Protein AF-A0A6A2WVI3-F1 (afdb_monomer)

Structure (mmCIF, N/CA/C/O backbone):
data_AF-A0A6A2WVI3-F1
#
_entry.id   AF-A0A6A2WVI3-F1
#
loop_
_atom_site.group_PDB
_atom_site.id
_atom_site.type_symbol
_atom_site.label_atom_id
_atom_site.label_alt_id
_atom_site.label_comp_id
_atom_site.label_asym_id
_atom_site.label_entity_id
_atom_site.label_seq_id
_atom_site.pdbx_PDB_ins_code
_atom_site.Cartn_x
_atom_site.Cartn_y
_atom_site.Cartn_z
_atom_site.occupancy
_atom_site.B_iso_or_equiv
_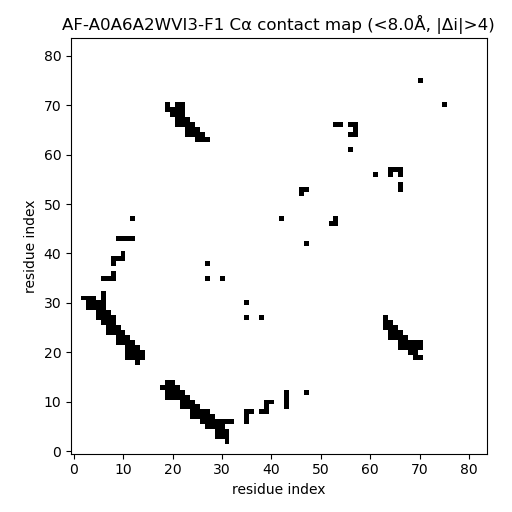atom_site.auth_seq_id
_atom_site.auth_comp_id
_atom_site.auth_asym_id
_atom_site.auth_atom_id
_atom_site.pdbx_PDB_model_num
ATOM 1 N N . MET A 1 1 ? 3.026 -4.510 -31.589 1.00 42.25 1 MET A N 1
ATOM 2 C CA . MET A 1 1 ? 3.515 -3.395 -30.751 1.00 42.25 1 MET A CA 1
ATOM 3 C C . MET A 1 1 ? 2.974 -3.608 -29.339 1.00 42.25 1 MET A C 1
ATOM 5 O O . MET A 1 1 ? 1.765 -3.562 -29.166 1.00 42.25 1 MET A O 1
ATOM 9 N N . LYS A 1 2 ? 3.811 -3.988 -28.361 1.00 54.47 2 LYS A N 1
ATOM 10 C CA . LYS A 1 2 ? 3.378 -4.099 -26.955 1.00 54.47 2 LYS A CA 1
ATOM 11 C C . LYS A 1 2 ? 3.417 -2.690 -26.364 1.00 54.47 2 LYS A C 1
ATOM 13 O O . LYS A 1 2 ? 4.501 -2.134 -26.242 1.00 54.47 2 LYS A O 1
ATOM 18 N N . ILE A 1 3 ? 2.263 -2.112 -26.046 1.00 62.38 3 ILE A N 1
ATOM 19 C CA . ILE A 1 3 ? 2.210 -0.885 -25.245 1.00 62.38 3 ILE A CA 1
ATOM 20 C C . ILE A 1 3 ? 2.502 -1.318 -23.807 1.00 62.38 3 ILE A C 1
ATOM 22 O O . ILE A 1 3 ? 1.679 -1.981 -23.180 1.00 62.38 3 ILE A O 1
ATOM 26 N N . LEU A 1 4 ? 3.711 -1.033 -23.330 1.00 67.50 4 LEU A N 1
ATOM 27 C CA . LEU A 1 4 ? 4.070 -1.121 -21.918 1.00 67.50 4 LEU A CA 1
ATOM 28 C C . LEU A 1 4 ? 4.187 0.320 -21.422 1.00 67.50 4 LEU A C 1
ATOM 30 O O . LEU A 1 4 ? 4.966 1.094 -21.974 1.00 67.50 4 LEU A O 1
ATOM 34 N N . ALA A 1 5 ? 3.370 0.685 -20.438 1.00 82.31 5 ALA A N 1
ATOM 35 C CA . ALA A 1 5 ? 3.409 1.992 -19.792 1.00 82.31 5 ALA A CA 1
ATOM 36 C C . ALA A 1 5 ? 4.115 1.869 -18.440 1.00 82.31 5 ALA A C 1
ATOM 38 O O . ALA A 1 5 ? 4.202 0.772 -17.884 1.00 82.31 5 ALA A O 1
ATOM 39 N N . TYR A 1 6 ? 4.607 2.991 -17.911 1.00 89.12 6 TYR A N 1
ATOM 40 C CA . TYR A 1 6 ? 5.012 3.041 -16.511 1.00 89.12 6 TYR A CA 1
ATOM 41 C C . TYR A 1 6 ? 3.826 2.681 -15.624 1.00 89.12 6 TYR A C 1
ATOM 43 O O . TYR A 1 6 ? 2.719 3.182 -15.818 1.00 89.12 6 TYR A O 1
ATOM 51 N N . ALA A 1 7 ? 4.081 1.796 -14.673 1.00 88.69 7 ALA A N 1
ATOM 52 C CA . ALA A 1 7 ? 3.081 1.215 -13.813 1.00 88.69 7 ALA A CA 1
ATOM 53 C C . ALA A 1 7 ? 3.439 1.453 -12.353 1.00 88.69 7 ALA A C 1
ATOM 55 O O . ALA A 1 7 ? 4.593 1.351 -11.917 1.00 88.69 7 ALA A O 1
ATOM 56 N N . THR A 1 8 ? 2.402 1.754 -11.598 1.00 87.50 8 THR A N 1
ATOM 57 C CA . THR A 1 8 ? 2.429 1.888 -10.154 1.00 87.50 8 THR A CA 1
ATOM 58 C C . THR A 1 8 ? 1.336 0.993 -9.595 1.00 87.50 8 THR A C 1
ATOM 60 O O . THR A 1 8 ? 0.371 0.665 -10.285 1.00 87.50 8 THR A O 1
ATOM 63 N N . CYS A 1 9 ? 1.498 0.572 -8.352 1.00 87.44 9 CYS A N 1
ATOM 64 C CA . CYS A 1 9 ? 0.427 -0.048 -7.593 1.00 87.44 9 CYS A CA 1
ATOM 65 C C . CYS A 1 9 ? 0.292 0.652 -6.247 1.00 87.44 9 CYS A C 1
ATOM 67 O O . CYS A 1 9 ? 1.214 1.316 -5.770 1.00 87.44 9 CYS A O 1
ATOM 69 N N . GLY A 1 10 ? -0.872 0.518 -5.635 1.00 85.38 10 GLY A N 1
ATOM 70 C CA . GLY A 1 10 ? -1.127 1.066 -4.320 1.00 85.38 10 GLY A CA 1
ATOM 71 C C . GLY A 1 10 ? -2.314 0.382 -3.681 1.00 85.38 10 GLY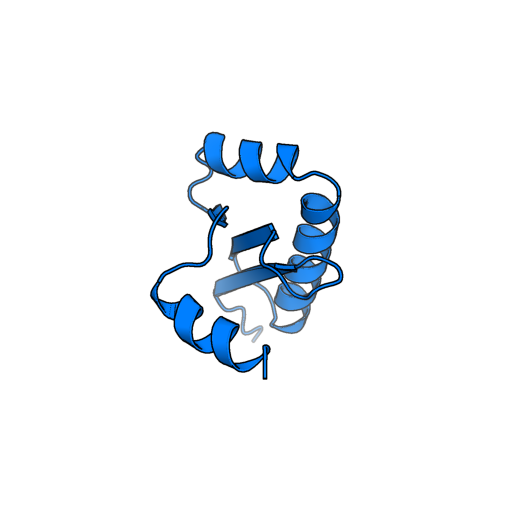 A C 1
ATOM 72 O O . GLY A 1 10 ? -3.047 -0.364 -4.329 1.00 85.38 10 GLY A O 1
ATOM 73 N N . GLY A 1 11 ? -2.482 0.626 -2.395 1.00 85.31 11 GLY A N 1
ATOM 74 C CA . GLY A 1 11 ? -3.567 0.033 -1.643 1.00 85.31 11 GLY A CA 1
ATOM 75 C C . GLY A 1 11 ? -3.685 0.634 -0.260 1.00 85.31 11 GLY A C 1
ATOM 76 O O . GLY A 1 11 ? -2.755 1.257 0.259 1.00 85.31 11 GLY A O 1
ATOM 77 N N . VAL A 1 12 ? -4.855 0.425 0.331 1.00 85.81 12 VAL A N 1
ATOM 78 C CA . VAL A 1 12 ? -5.174 0.851 1.688 1.00 85.81 12 VAL A CA 1
ATOM 79 C C . VAL A 1 12 ? -5.571 -0.378 2.484 1.00 85.81 12 VAL A C 1
ATOM 81 O O . VAL A 1 12 ? -6.413 -1.163 2.053 1.00 85.81 12 VAL A O 1
ATOM 84 N N . LEU A 1 13 ? -4.970 -0.531 3.658 1.00 83.94 13 LEU A N 1
ATOM 85 C CA . LEU A 1 13 ? -5.413 -1.479 4.660 1.00 83.94 13 LEU A CA 1
ATOM 86 C C . LEU A 1 13 ? -6.292 -0.741 5.665 1.00 83.94 13 LEU A C 1
ATOM 88 O O . LEU A 1 13 ? -5.873 0.250 6.275 1.00 83.94 13 LEU A O 1
ATOM 92 N N . ARG A 1 14 ? -7.503 -1.255 5.846 1.00 86.25 14 ARG A N 1
ATOM 93 C CA . ARG A 1 14 ? -8.461 -0.788 6.843 1.00 86.25 14 ARG A CA 1
ATOM 94 C C . ARG A 1 14 ? -8.790 -1.926 7.804 1.00 86.25 14 ARG A C 1
ATOM 96 O O . ARG A 1 14 ? -8.589 -3.092 7.467 1.00 86.25 14 ARG A O 1
ATOM 103 N N . ASP A 1 15 ? -9.230 -1.584 9.007 1.00 85.50 15 ASP A N 1
ATOM 104 C CA . ASP A 1 15 ? -9.726 -2.576 9.961 1.00 85.50 15 ASP A CA 1
ATOM 105 C C . ASP A 1 15 ? -11.188 -2.957 9.695 1.00 85.50 15 ASP A C 1
ATOM 107 O O . ASP A 1 15 ? -11.817 -2.474 8.752 1.00 85.50 15 ASP A O 1
ATOM 111 N N . GLU A 1 16 ? -11.738 -3.831 10.534 1.00 87.12 16 GLU A N 1
ATOM 112 C CA . GLU A 1 16 ? -13.119 -4.306 10.433 1.00 87.12 16 GLU A CA 1
ATOM 113 C C . GLU A 1 16 ? -14.171 -3.197 10.580 1.00 87.12 16 GLU A C 1
ATOM 115 O O . GLU A 1 16 ? -15.326 -3.396 10.214 1.00 87.12 16 GLU A O 1
ATOM 120 N N . LYS A 1 17 ? -13.778 -2.033 11.106 1.00 88.62 17 LYS A N 1
ATOM 121 C CA . LYS A 1 17 ? -14.623 -0.844 11.257 1.00 88.62 17 LYS A CA 1
ATOM 122 C C . LYS A 1 17 ? -14.385 0.176 10.144 1.00 88.62 17 LYS A C 1
ATOM 124 O 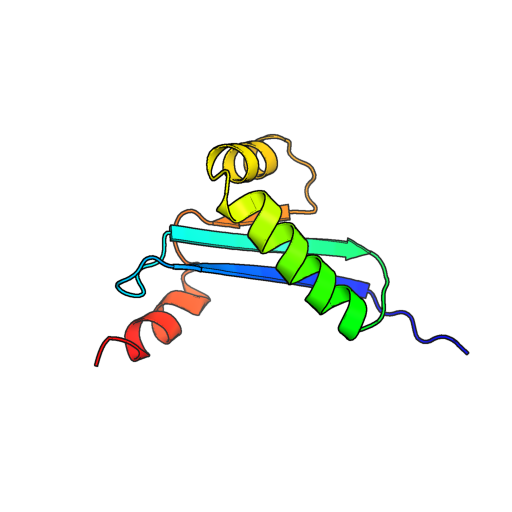O . LYS A 1 17 ? -14.851 1.302 10.254 1.00 88.62 17 LYS A O 1
ATOM 129 N N . GLY A 1 18 ? -13.617 -0.181 9.113 1.00 85.19 18 GLY A N 1
ATOM 130 C CA . GLY A 1 18 ? -13.270 0.717 8.014 1.00 85.19 18 GLY A CA 1
ATOM 131 C C . GLY A 1 18 ? -12.209 1.764 8.367 1.00 85.19 18 GLY A C 1
ATOM 132 O O . GLY A 1 18 ? -11.892 2.614 7.537 1.00 85.19 18 GLY A O 1
ATOM 133 N N . ARG A 1 19 ? -11.595 1.712 9.557 1.00 86.25 19 ARG A N 1
ATOM 134 C CA . ARG A 1 19 ? -10.610 2.722 9.971 1.00 86.25 19 ARG A CA 1
ATOM 135 C C . ARG A 1 19 ? -9.269 2.471 9.302 1.00 86.25 19 ARG A C 1
ATOM 137 O O . ARG A 1 19 ? -8.827 1.329 9.174 1.00 86.25 19 ARG A O 1
ATOM 144 N N . TRP A 1 20 ? -8.583 3.549 8.931 1.00 86.88 20 TRP A N 1
ATOM 145 C CA . TRP A 1 20 ? -7.251 3.480 8.332 1.00 86.88 20 TRP A CA 1
ATOM 146 C C . TRP A 1 20 ? -6.252 2.757 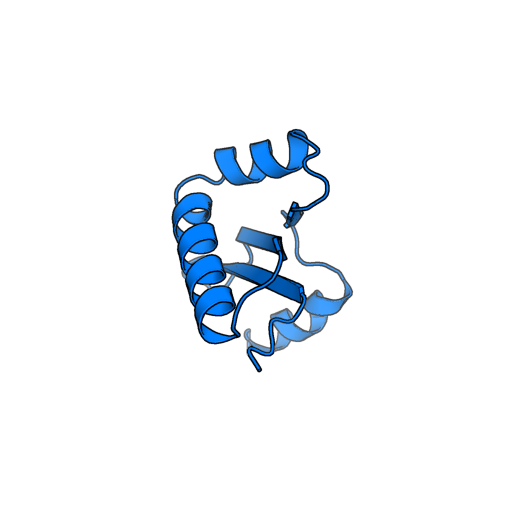9.241 1.00 86.88 20 TRP A C 1
ATOM 148 O O . TRP A 1 20 ? -6.082 3.112 10.410 1.00 86.88 20 TRP A O 1
ATOM 158 N N . LYS A 1 21 ? -5.540 1.777 8.682 1.00 85.25 21 LYS A N 1
ATOM 159 C CA . LYS A 1 21 ? -4.417 1.104 9.346 1.00 85.25 21 LYS A CA 1
ATOM 160 C C . LYS A 1 21 ? -3.092 1.456 8.694 1.00 85.25 21 LYS A C 1
ATOM 162 O O . LYS A 1 21 ? -2.138 1.764 9.400 1.00 85.25 21 LYS A O 1
ATOM 167 N N . THR A 1 22 ? -3.031 1.400 7.368 1.00 84.44 22 THR A N 1
ATOM 168 C CA . THR A 1 22 ? -1.863 1.814 6.585 1.00 84.44 22 THR A CA 1
ATOM 169 C C . THR A 1 22 ? -2.258 1.999 5.122 1.00 84.44 22 THR A C 1
ATOM 171 O O . THR A 1 22 ? -3.252 1.432 4.670 1.00 84.44 22 THR A O 1
ATOM 174 N N . GLY A 1 23 ? -1.471 2.756 4.371 1.00 85.38 23 GLY A N 1
ATOM 175 C CA . GLY A 1 23 ? -1.581 2.850 2.919 1.00 85.38 23 GLY A CA 1
ATOM 176 C C . GLY A 1 23 ? -0.210 2.777 2.276 1.00 85.38 23 GLY A C 1
ATOM 177 O O . GLY A 1 23 ? 0.794 3.115 2.905 1.00 85.38 23 GLY A O 1
ATOM 178 N N . PHE A 1 24 ? -0.157 2.333 1.025 1.00 83.75 24 PHE A N 1
ATOM 179 C CA . PHE A 1 24 ? 1.088 2.273 0.275 1.00 83.75 24 PHE A CA 1
ATOM 180 C C . PHE A 1 24 ? 0.905 2.638 -1.188 1.00 83.75 24 PHE A C 1
ATOM 182 O O . PHE A 1 24 ? -0.172 2.490 -1.766 1.00 83.75 24 PHE A O 1
ATOM 189 N N . PHE A 1 25 ? 2.005 3.077 -1.782 1.00 84.06 25 PHE A N 1
ATOM 190 C CA . PHE A 1 25 ? 2.141 3.330 -3.203 1.00 84.06 25 PHE A CA 1
ATOM 191 C C . PHE A 1 25 ? 3.540 2.915 -3.638 1.00 84.06 25 PHE A C 1
ATOM 193 O O . PHE A 1 25 ? 4.522 3.295 -3.000 1.00 84.06 25 PHE A O 1
ATOM 200 N N . LYS A 1 26 ? 3.645 2.163 -4.731 1.00 83.69 26 LYS A N 1
ATOM 201 C CA . LYS A 1 26 ? 4.907 1.623 -5.223 1.00 83.69 26 LYS A CA 1
ATOM 202 C C . LYS A 1 26 ? 5.020 1.758 -6.733 1.00 83.69 26 LYS A C 1
ATOM 204 O O . LYS A 1 26 ? 4.119 1.375 -7.474 1.00 83.69 26 LYS A O 1
ATOM 209 N N . PHE A 1 27 ? 6.163 2.247 -7.198 1.00 85.06 27 PHE A N 1
ATOM 210 C CA . PHE A 1 27 ? 6.542 2.143 -8.601 1.00 85.06 27 PHE A CA 1
ATOM 211 C C . PHE A 1 27 ? 7.022 0.720 -8.910 1.00 85.06 27 PHE A C 1
ATOM 213 O O . PHE A 1 27 ? 7.968 0.231 -8.291 1.00 85.06 27 PHE A O 1
ATOM 220 N N . ILE A 1 28 ? 6.380 0.063 -9.879 1.00 83.88 28 ILE A N 1
ATOM 221 C CA . ILE A 1 28 ? 6.612 -1.355 -10.211 1.00 83.88 28 ILE A CA 1
ATOM 222 C C . ILE A 1 28 ? 7.210 -1.555 -11.614 1.00 83.88 28 ILE A C 1
ATOM 224 O O . ILE A 1 28 ? 7.310 -2.681 -12.097 1.00 83.88 28 ILE A O 1
ATOM 228 N N . GLY A 1 29 ? 7.663 -0.477 -12.262 1.00 85.88 29 GLY A N 1
ATOM 229 C CA . GLY A 1 29 ? 8.333 -0.536 -13.562 1.00 85.88 29 GLY A CA 1
ATOM 230 C C . GLY A 1 29 ? 7.359 -0.379 -14.725 1.00 85.88 29 GLY A C 1
ATOM 231 O O . GLY A 1 29 ? 6.588 0.574 -14.747 1.00 85.88 29 GLY A O 1
ATOM 232 N N . THR A 1 30 ? 7.420 -1.267 -15.720 1.00 89.94 30 THR A N 1
ATOM 233 C CA . THR A 1 30 ? 6.542 -1.220 -16.899 1.00 89.94 30 THR A CA 1
ATOM 234 C C . THR A 1 30 ? 5.798 -2.534 -17.070 1.00 89.94 30 THR A C 1
ATOM 236 O O . THR A 1 30 ? 6.428 -3.574 -17.272 1.00 89.94 30 THR A O 1
ATOM 239 N N . CYS A 1 31 ? 4.471 -2.498 -17.030 1.00 87.69 31 CYS A N 1
ATOM 240 C CA . CYS A 1 31 ? 3.632 -3.678 -17.212 1.00 87.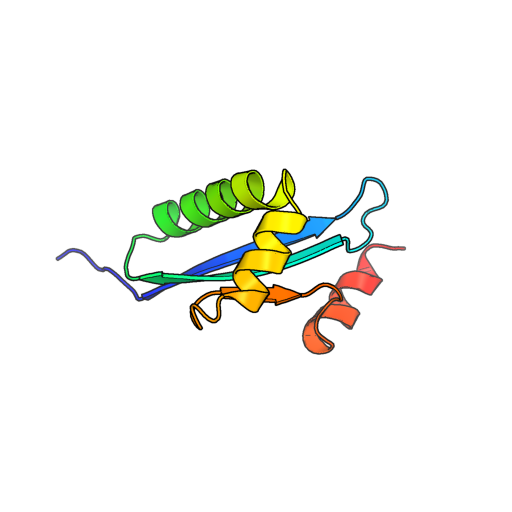69 31 CYS A CA 1
ATOM 241 C C . CYS A 1 31 ? 2.264 -3.298 -17.799 1.00 87.69 31 CYS A C 1
ATOM 243 O O . CYS A 1 31 ? 1.974 -2.125 -18.053 1.00 87.69 31 CYS A O 1
ATOM 245 N N . LYS A 1 32 ? 1.434 -4.300 -18.081 1.00 87.94 32 LYS A N 1
ATOM 246 C CA . LYS A 1 32 ? 0.032 -4.101 -18.463 1.00 87.94 32 LYS A CA 1
ATOM 247 C C . LYS A 1 32 ? -0.799 -3.746 -17.233 1.00 87.94 32 LYS A C 1
ATOM 249 O O . LYS A 1 32 ? -0.483 -4.171 -16.128 1.00 87.94 32 LYS A O 1
ATOM 254 N N . THR A 1 33 ? -1.939 -3.093 -17.443 1.00 87.06 33 THR A N 1
ATOM 255 C CA . THR A 1 33 ? -2.880 -2.738 -16.366 1.00 87.06 33 THR A CA 1
ATOM 256 C C . THR A 1 33 ? -3.240 -3.928 -15.472 1.00 87.06 33 THR A C 1
ATOM 258 O O . THR A 1 33 ? -3.141 -3.826 -14.260 1.00 87.06 33 THR A O 1
ATOM 261 N N . VAL A 1 34 ? -3.557 -5.092 -16.052 1.00 89.06 34 VAL A N 1
ATOM 262 C CA . VAL A 1 34 ? -3.894 -6.301 -15.270 1.00 89.06 34 VAL A CA 1
ATOM 263 C C . VAL A 1 34 ? -2.720 -6.779 -14.410 1.00 89.06 34 VAL A C 1
ATOM 265 O O . VAL A 1 34 ? -2.913 -7.239 -13.290 1.00 89.06 34 VAL A O 1
ATOM 268 N N . GLU A 1 35 ? -1.492 -6.664 -14.918 1.00 87.75 35 GLU A N 1
ATOM 269 C CA . GLU A 1 35 ? -0.295 -7.018 -14.155 1.00 87.75 35 GLU A CA 1
ATOM 270 C C . GLU A 1 35 ? -0.085 -6.026 -13.004 1.00 87.75 35 GLU A C 1
ATOM 272 O O . GLU A 1 35 ? 0.262 -6.450 -11.907 1.00 87.75 35 GLU A O 1
ATOM 277 N N . ALA A 1 36 ? -0.342 -4.730 -13.219 1.00 86.69 36 ALA A N 1
ATOM 278 C CA . ALA A 1 36 ? -0.247 -3.711 -12.174 1.00 86.69 36 ALA A CA 1
ATOM 279 C C . ALA A 1 36 ? -1.226 -3.963 -11.014 1.00 86.69 36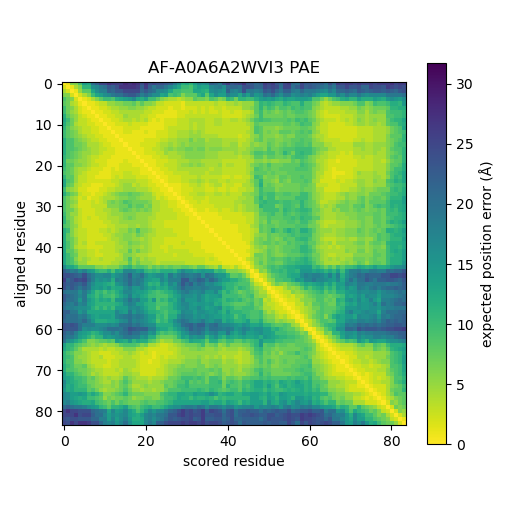 ALA A C 1
ATOM 281 O O . ALA A 1 36 ? -0.822 -3.897 -9.853 1.00 86.69 36 ALA A O 1
ATOM 282 N N . GLU A 1 37 ? -2.470 -4.335 -11.326 1.00 86.62 37 GLU A N 1
ATOM 283 C CA . GLU A 1 37 ? -3.479 -4.709 -10.326 1.00 86.62 37 GLU A CA 1
ATOM 284 C C . GLU A 1 37 ? -3.060 -5.959 -9.534 1.00 86.62 37 GLU A C 1
ATOM 286 O O . GLU A 1 37 ? -3.109 -5.975 -8.303 1.00 86.62 37 GLU A O 1
ATOM 291 N N . LEU A 1 38 ? -2.562 -6.998 -10.219 1.00 89.19 38 LEU A N 1
ATOM 292 C CA . LEU A 1 38 ? -2.069 -8.220 -9.568 1.00 89.19 38 LEU A CA 1
ATOM 293 C C . LEU A 1 38 ? -0.878 -7.943 -8.642 1.00 89.19 38 LEU A C 1
ATOM 295 O O . LEU A 1 38 ? -0.817 -8.491 -7.541 1.00 89.19 38 LEU A O 1
ATOM 299 N N . TRP A 1 39 ? 0.046 -7.070 -9.055 1.00 85.31 39 TRP A N 1
ATOM 300 C CA . TRP A 1 39 ? 1.138 -6.611 -8.196 1.00 85.31 39 TRP A CA 1
ATOM 301 C C . TRP A 1 39 ? 0.619 -5.843 -6.981 1.00 85.31 39 TRP A C 1
ATOM 303 O O . TRP A 1 39 ? 1.126 -6.056 -5.883 1.00 85.31 39 TRP A O 1
ATOM 313 N N . GLY A 1 40 ? -0.404 -5.000 -7.140 1.00 83.44 40 GLY A N 1
ATOM 314 C CA . GLY A 1 40 ? -1.057 -4.309 -6.027 1.00 83.44 40 GLY A CA 1
ATOM 315 C C . GLY A 1 40 ? -1.631 -5.271 -4.990 1.00 83.44 40 GLY A C 1
ATOM 316 O O . GLY A 1 40 ? -1.360 -5.117 -3.801 1.00 83.44 40 GLY A O 1
ATOM 317 N N . VAL A 1 41 ? -2.342 -6.313 -5.431 1.00 86.38 41 VAL A N 1
ATOM 318 C CA . VAL A 1 41 ? -2.883 -7.352 -4.537 1.00 86.38 41 VAL A CA 1
ATOM 319 C C . VAL A 1 41 ? -1.765 -8.143 -3.861 1.00 86.38 41 VAL A C 1
ATOM 321 O O . VAL A 1 41 ? -1.821 -8.367 -2.654 1.00 86.38 41 VAL A O 1
ATOM 324 N N . LEU A 1 42 ? -0.732 -8.549 -4.605 1.00 85.06 42 LEU A N 1
ATOM 325 C CA . LEU A 1 42 ? 0.390 -9.308 -4.051 1.00 85.06 42 LEU A CA 1
ATOM 326 C C . LEU A 1 42 ? 1.159 -8.502 -2.998 1.00 85.06 42 LEU A C 1
ATOM 328 O O . LEU A 1 42 ? 1.457 -9.034 -1.930 1.00 85.06 42 LEU A O 1
ATOM 332 N N . GLU A 1 43 ? 1.478 -7.239 -3.283 1.00 80.19 43 GLU A N 1
ATOM 333 C CA . GLU A 1 43 ? 2.146 -6.332 -2.340 1.00 80.19 43 GLU A CA 1
ATOM 334 C C . GLU A 1 43 ? 1.242 -6.031 -1.143 1.00 80.19 43 GLU A C 1
ATOM 336 O O . GLU A 1 43 ? 1.699 -6.062 -0.002 1.00 80.19 43 GLU A O 1
ATOM 341 N N . GLY A 1 44 ? -0.056 -5.836 -1.393 1.00 78.75 44 GLY A N 1
ATOM 342 C CA . GLY A 1 44 ? -1.077 -5.676 -0.369 1.00 78.75 44 GLY A CA 1
ATOM 343 C C . GLY A 1 44 ? -1.128 -6.873 0.572 1.00 78.75 44 GLY A C 1
ATOM 344 O O . GLY A 1 44 ? -1.049 -6.679 1.771 1.00 78.75 44 GLY A O 1
ATOM 345 N N . LEU A 1 45 ? -1.164 -8.108 0.074 1.00 78.12 45 LEU A N 1
ATOM 346 C CA . LEU A 1 45 ? -1.189 -9.318 0.908 1.00 78.12 45 LEU A CA 1
ATOM 347 C C . LEU A 1 45 ? 0.162 -9.596 1.587 1.00 78.12 45 LEU A C 1
ATOM 349 O O . LEU A 1 45 ? 0.209 -9.956 2.763 1.00 78.12 45 LEU A O 1
ATOM 353 N N . SER A 1 46 ? 1.269 -9.388 0.871 1.00 72.56 46 SER A N 1
ATOM 354 C CA . SER A 1 46 ? 2.627 -9.600 1.394 1.00 72.56 46 SER A CA 1
ATOM 355 C C . SER A 1 46 ? 3.015 -8.563 2.457 1.00 72.56 46 SER A C 1
ATOM 357 O O . SER A 1 46 ? 3.822 -8.862 3.339 1.00 72.56 46 SER A O 1
ATOM 359 N N . GLY A 1 47 ? 2.457 -7.350 2.373 1.00 63.91 47 GLY A N 1
ATOM 360 C CA . GLY A 1 47 ? 2.643 -6.246 3.316 1.00 63.91 47 GLY A CA 1
ATOM 361 C C . GLY A 1 47 ? 1.580 -6.181 4.419 1.00 63.91 47 GLY A C 1
ATOM 362 O O . GLY A 1 47 ? 1.926 -5.937 5.572 1.00 63.91 47 GLY A O 1
ATOM 363 N N . ALA A 1 48 ? 0.309 -6.464 4.121 1.00 51.59 48 ALA A N 1
ATOM 364 C CA . ALA A 1 48 ? -0.786 -6.423 5.099 1.00 51.59 48 ALA A CA 1
ATOM 365 C C . ALA A 1 48 ? -0.645 -7.491 6.187 1.00 51.59 48 ALA A C 1
ATOM 367 O O . ALA A 1 48 ? -1.045 -7.253 7.324 1.00 51.59 48 ALA A O 1
ATOM 368 N N . CYS A 1 49 ? -0.018 -8.632 5.886 1.00 42.94 49 CYS A N 1
ATOM 369 C CA . CYS A 1 49 ? 0.311 -9.628 6.905 1.00 42.94 49 CYS A CA 1
ATOM 370 C C . CYS A 1 49 ? 1.567 -9.281 7.726 1.00 42.94 49 CYS A C 1
ATOM 372 O O . CYS A 1 49 ? 1.926 -10.038 8.624 1.00 42.94 49 CYS A O 1
ATOM 374 N N . ASN A 1 50 ? 2.254 -8.167 7.446 1.00 53.72 50 ASN A N 1
ATOM 375 C CA . ASN A 1 50 ? 3.425 -7.750 8.211 1.00 53.72 50 ASN A CA 1
ATOM 376 C C . ASN A 1 50 ? 3.599 -6.222 8.162 1.00 53.72 50 ASN A C 1
ATOM 378 O O . ASN A 1 50 ? 4.409 -5.688 7.399 1.00 53.72 50 ASN A O 1
ATOM 382 N N . ILE A 1 51 ? 2.849 -5.513 9.016 1.00 57.28 51 ILE A N 1
ATOM 383 C CA . ILE A 1 51 ? 3.012 -4.067 9.271 1.00 57.28 51 ILE A CA 1
ATOM 384 C C . ILE A 1 51 ? 4.494 -3.709 9.471 1.00 57.28 51 ILE A C 1
ATOM 386 O O . ILE A 1 51 ? 4.965 -2.706 8.935 1.00 57.28 51 ILE A O 1
ATOM 390 N N . ASP A 1 52 ? 5.254 -4.579 10.140 1.00 59.25 52 ASP A N 1
ATOM 391 C CA . ASP A 1 52 ? 6.692 -4.419 10.367 1.00 59.25 52 ASP A CA 1
ATOM 392 C C . ASP A 1 52 ? 7.506 -4.419 9.069 1.00 59.25 52 ASP A C 1
ATOM 394 O O . ASP A 1 52 ? 8.493 -3.694 8.943 1.00 59.25 52 ASP A O 1
ATOM 398 N N . ARG A 1 53 ? 7.102 -5.195 8.059 1.00 62.44 53 ARG A N 1
ATOM 399 C CA . ARG A 1 53 ? 7.762 -5.205 6.747 1.00 62.44 53 ARG A CA 1
ATOM 400 C C . ARG A 1 53 ? 7.441 -3.941 5.958 1.00 62.44 53 ARG A C 1
ATOM 402 O O . ARG A 1 53 ? 8.342 -3.410 5.317 1.00 62.44 53 ARG A O 1
ATOM 409 N N . MET A 1 54 ? 6.215 -3.422 6.043 1.00 60.28 54 MET A N 1
ATOM 410 C CA . MET A 1 54 ? 5.866 -2.137 5.419 1.00 60.28 54 MET A CA 1
ATOM 411 C C . MET A 1 54 ? 6.598 -0.967 6.089 1.00 60.28 54 MET A C 1
ATOM 413 O O . MET A 1 54 ? 7.146 -0.108 5.400 1.00 60.28 54 MET A O 1
ATOM 417 N N . ALA A 1 55 ? 6.705 -0.978 7.421 1.00 60.16 55 ALA A N 1
ATOM 418 C CA . ALA A 1 55 ? 7.508 -0.016 8.172 1.00 60.16 55 ALA A CA 1
ATOM 419 C C . ALA A 1 55 ? 9.006 -0.120 7.827 1.00 60.16 55 ALA A C 1
ATOM 421 O O . ALA A 1 55 ? 9.692 0.894 7.700 1.00 60.16 55 ALA A O 1
ATOM 422 N N . ASN A 1 56 ? 9.524 -1.334 7.611 1.00 58.69 56 ASN A N 1
ATOM 423 C CA . ASN A 1 56 ? 10.900 -1.528 7.159 1.00 58.69 56 ASN A CA 1
ATOM 424 C C . ASN A 1 56 ? 11.117 -1.060 5.715 1.00 58.69 56 ASN A C 1
ATOM 426 O O . ASN A 1 56 ? 12.137 -0.426 5.465 1.00 58.69 56 ASN A O 1
ATOM 430 N N . LEU A 1 57 ? 10.166 -1.277 4.798 1.00 58.34 57 LEU A N 1
ATOM 431 C CA . LEU A 1 57 ? 10.235 -0.738 3.433 1.00 58.34 57 LEU A CA 1
ATOM 432 C C . LEU A 1 57 ? 10.312 0.795 3.437 1.00 58.34 57 LEU A C 1
ATOM 434 O O . LEU A 1 57 ? 11.146 1.359 2.727 1.00 58.34 57 LEU A O 1
ATOM 438 N N . ALA A 1 58 ? 9.533 1.451 4.304 1.00 57.78 58 ALA A N 1
ATOM 439 C CA . ALA A 1 58 ? 9.600 2.899 4.508 1.00 57.78 58 ALA A CA 1
ATOM 440 C C . ALA A 1 58 ? 10.979 3.365 5.020 1.00 57.78 58 ALA A C 1
ATOM 442 O O . ALA A 1 58 ? 11.462 4.421 4.619 1.00 57.78 58 ALA A O 1
ATOM 443 N N . ARG A 1 59 ? 11.649 2.570 5.870 1.00 54.47 59 ARG A N 1
ATOM 444 C CA . ARG A 1 59 ? 12.994 2.885 6.395 1.00 54.47 59 ARG A CA 1
ATOM 445 C C . ARG A 1 59 ? 14.137 2.551 5.440 1.00 54.47 59 ARG A C 1
ATOM 447 O O . ARG A 1 59 ? 15.183 3.184 5.528 1.00 54.47 59 ARG A O 1
ATOM 454 N N . THR A 1 60 ? 13.981 1.556 4.565 1.00 53.66 60 THR A N 1
ATOM 455 C CA . THR A 1 60 ? 15.072 1.087 3.691 1.00 53.66 60 THR A CA 1
ATOM 456 C C . THR A 1 60 ? 15.396 2.026 2.532 1.00 53.66 60 THR A C 1
ATOM 458 O O . THR A 1 60 ? 16.392 1.804 1.853 1.00 53.66 60 THR A O 1
ATOM 461 N N . GLY A 1 61 ? 14.614 3.088 2.312 1.00 51.59 61 GLY A N 1
ATOM 462 C CA . GLY A 1 61 ? 14.985 4.131 1.354 1.00 51.59 61 GLY A CA 1
ATOM 463 C C . GLY A 1 61 ? 15.033 3.662 -0.103 1.00 51.59 61 GLY A C 1
ATOM 464 O O . GLY A 1 61 ? 15.725 4.279 -0.903 1.00 51.59 61 GLY A O 1
ATOM 465 N N . ASP A 1 62 ? 14.282 2.613 -0.474 1.00 56.97 62 ASP A N 1
ATOM 466 C CA . ASP A 1 62 ? 14.143 2.178 -1.879 1.00 56.97 62 ASP A CA 1
ATOM 467 C C . ASP A 1 62 ? 13.649 3.332 -2.779 1.00 56.97 62 ASP A C 1
ATOM 469 O O . ASP A 1 62 ? 13.807 3.292 -3.993 1.00 56.97 62 ASP A O 1
ATOM 473 N N . GLY A 1 63 ? 13.056 4.396 -2.218 1.00 59.97 63 GLY A N 1
ATOM 474 C CA . GLY A 1 63 ? 12.626 5.598 -2.952 1.00 59.97 63 GLY A CA 1
ATOM 475 C C . GLY A 1 63 ? 11.491 5.341 -3.952 1.00 59.97 63 GLY A C 1
ATOM 476 O O . GLY A 1 63 ? 10.878 6.271 -4.463 1.00 59.97 63 GLY A O 1
ATOM 477 N N . ARG A 1 64 ? 11.183 4.066 -4.202 1.00 66.00 64 ARG A N 1
ATOM 478 C CA . ARG A 1 64 ? 10.133 3.564 -5.080 1.00 66.00 64 ARG A CA 1
ATOM 479 C C . ARG A 1 64 ? 8.859 3.202 -4.335 1.00 66.00 64 ARG A C 1
ATOM 481 O O . ARG A 1 64 ? 7.866 2.941 -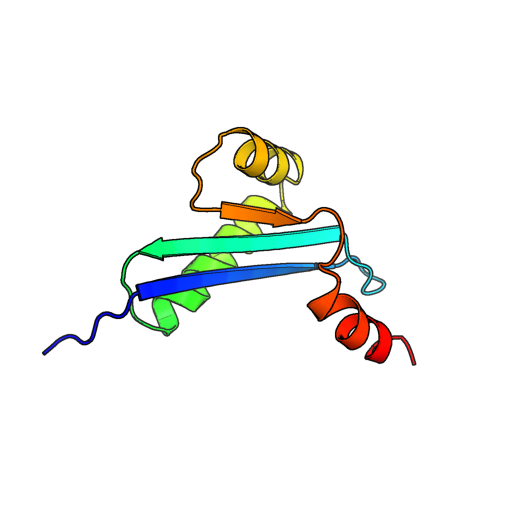5.002 1.00 66.00 64 ARG A O 1
ATOM 488 N N . CYS A 1 65 ? 8.875 3.168 -3.001 1.00 71.56 65 CYS A N 1
ATOM 489 C CA . CYS A 1 65 ? 7.731 2.809 -2.167 1.00 71.56 65 CYS A CA 1
ATOM 490 C C . CYS A 1 65 ? 7.474 3.893 -1.115 1.00 71.56 65 CYS A C 1
ATOM 492 O O . CYS A 1 65 ? 8.348 4.188 -0.301 1.00 71.56 65 CYS A O 1
ATOM 494 N N . ASN A 1 66 ? 6.269 4.457 -1.132 1.00 77.62 66 ASN A N 1
ATOM 495 C CA . ASN A 1 66 ? 5.755 5.339 -0.095 1.00 77.62 66 ASN A CA 1
ATOM 496 C C . ASN A 1 66 ? 4.775 4.552 0.773 1.00 77.62 66 ASN A C 1
ATOM 498 O O . ASN A 1 66 ? 3.937 3.814 0.252 1.00 77.62 66 ASN A O 1
ATOM 502 N N . VAL A 1 67 ? 4.884 4.713 2.091 1.00 80.75 67 VAL A N 1
ATOM 503 C CA . VAL A 1 67 ? 3.999 4.081 3.072 1.00 80.75 67 VAL A CA 1
ATOM 504 C C . VAL A 1 67 ? 3.510 5.149 4.035 1.00 80.75 67 VAL A C 1
ATOM 506 O O . VAL A 1 67 ? 4.291 5.973 4.511 1.00 80.75 67 VAL A O 1
ATOM 509 N N . TRP A 1 68 ? 2.221 5.105 4.340 1.00 83.50 68 TRP A N 1
ATOM 510 C CA . TRP A 1 68 ? 1.539 6.089 5.162 1.00 83.50 68 TRP A CA 1
ATOM 511 C C . TRP A 1 68 ? 0.872 5.419 6.357 1.00 83.50 68 TRP A C 1
ATOM 513 O O . TRP A 1 68 ? -0.062 4.629 6.214 1.00 83.50 68 TRP A O 1
ATOM 523 N N . THR A 1 69 ? 1.329 5.771 7.556 1.00 83.56 69 THR A N 1
ATOM 524 C CA . THR A 1 69 ? 0.706 5.341 8.817 1.00 83.56 69 THR A CA 1
ATOM 525 C C . THR A 1 69 ? -0.573 6.121 9.127 1.00 83.56 69 THR A C 1
ATOM 527 O O . THR A 1 69 ? -1.428 5.628 9.856 1.00 83.56 69 THR A O 1
ATOM 530 N N . SER A 1 70 ? -0.742 7.299 8.527 1.00 84.25 70 SER A N 1
ATOM 531 C CA . SER A 1 70 ? -1.963 8.105 8.542 1.00 84.25 70 SER A CA 1
ATOM 532 C C . SER A 1 70 ? -2.335 8.528 7.117 1.00 84.25 70 SER A C 1
ATOM 534 O O . SER A 1 70 ? -1.435 8.710 6.298 1.00 84.25 70 SER A O 1
ATOM 536 N N . PRO A 1 71 ? -3.629 8.695 6.790 1.00 85.75 71 PRO A N 1
ATOM 537 C CA . PRO A 1 71 ? -4.026 9.092 5.445 1.00 85.75 71 PRO A CA 1
ATOM 538 C C . PRO A 1 71 ? -3.414 10.447 5.050 1.00 85.75 71 PRO A C 1
ATOM 540 O O . PRO A 1 71 ? -3.432 11.362 5.883 1.00 85.75 71 PRO A O 1
ATOM 543 N N . PRO A 1 72 ? -2.931 10.609 3.803 1.00 84.12 72 PRO A N 1
ATOM 544 C CA . PRO A 1 72 ? -2.568 11.916 3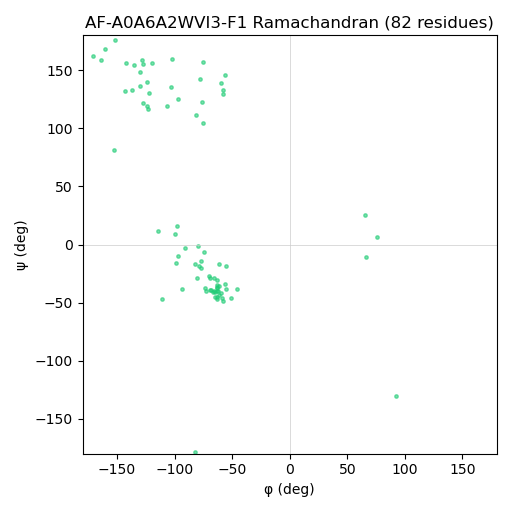.256 1.00 84.12 72 PRO A CA 1
ATOM 545 C C . PRO A 1 72 ? -3.746 12.894 3.318 1.00 84.12 72 PRO A C 1
ATOM 547 O O . PRO A 1 72 ? -4.899 12.478 3.166 1.00 84.12 72 PRO A O 1
ATOM 550 N N . ASP A 1 73 ? -3.463 14.180 3.538 1.00 84.75 73 ASP A N 1
ATOM 551 C CA . ASP A 1 73 ? -4.487 15.220 3.718 1.00 84.75 73 ASP A CA 1
ATOM 552 C C . ASP A 1 73 ? -5.462 15.288 2.537 1.00 84.75 73 ASP A C 1
ATOM 554 O O . ASP A 1 73 ? -6.661 15.485 2.729 1.00 84.75 73 ASP A O 1
ATOM 558 N N . GLU A 1 74 ? -4.966 15.020 1.331 1.00 82.44 74 GLU A N 1
ATOM 559 C CA . GLU A 1 74 ? -5.723 15.009 0.082 1.00 82.44 74 GLU A CA 1
ATOM 560 C C . GLU A 1 74 ? -6.814 13.933 0.059 1.00 82.44 74 GLU A C 1
ATOM 562 O O . GLU A 1 74 ? -7.852 14.114 -0.573 1.00 82.44 74 GLU A O 1
ATOM 567 N N . ILE A 1 75 ? -6.591 12.811 0.748 1.00 80.19 75 ILE A N 1
ATOM 568 C CA . ILE A 1 75 ? -7.511 11.668 0.759 1.00 80.19 75 ILE A CA 1
ATOM 569 C C . ILE A 1 75 ? -8.398 11.689 2.015 1.00 80.19 75 ILE A C 1
ATOM 571 O O . ILE A 1 75 ? -9.428 11.019 2.043 1.00 80.19 75 ILE A O 1
ATOM 575 N N . LYS A 1 76 ? -8.056 12.471 3.052 1.00 79.69 76 LYS A N 1
ATOM 576 C CA . LYS A 1 76 ? -8.818 12.519 4.317 1.00 79.69 76 LYS A CA 1
ATOM 577 C C . LYS A 1 76 ? -10.295 12.855 4.115 1.00 79.69 76 LYS A C 1
ATOM 579 O O . LYS A 1 76 ? -11.124 12.259 4.791 1.00 79.69 76 LYS A O 1
ATOM 584 N N . ALA A 1 77 ? -10.617 13.753 3.183 1.00 75.25 77 ALA A N 1
ATOM 585 C CA . ALA A 1 77 ? -12.000 14.131 2.885 1.00 75.25 77 ALA A CA 1
ATOM 586 C C . ALA A 1 77 ? -12.818 12.959 2.310 1.00 75.25 77 ALA A C 1
ATOM 588 O O . ALA A 1 77 ? -13.944 12.736 2.734 1.00 75.25 77 ALA A O 1
ATOM 589 N N . LEU A 1 78 ? -12.221 12.153 1.425 1.00 72.06 78 LEU A N 1
ATOM 590 C CA . LEU A 1 78 ? -12.877 10.984 0.820 1.00 72.06 78 LEU A CA 1
ATOM 591 C C . LEU A 1 78 ? -13.102 9.850 1.826 1.00 72.06 78 LEU A C 1
ATOM 593 O O . LEU A 1 78 ? -14.012 9.046 1.670 1.00 72.06 78 LEU A O 1
ATOM 597 N N . LEU A 1 79 ? -12.269 9.773 2.866 1.00 69.00 79 LEU A N 1
ATOM 598 C CA . LEU A 1 79 ? -12.402 8.764 3.918 1.00 69.00 79 LEU A CA 1
ATOM 599 C C . LEU A 1 79 ? -13.489 9.105 4.946 1.00 69.00 79 LEU A C 1
ATOM 601 O O . LEU A 1 79 ? -13.923 8.211 5.663 1.00 69.00 79 LEU A O 1
ATOM 605 N N . GLN A 1 80 ? -13.914 10.370 5.031 1.00 61.62 80 GLN A N 1
ATOM 606 C CA . GLN A 1 80 ? -14.979 10.813 5.939 1.00 61.62 80 GLN A CA 1
ATOM 607 C C . GLN A 1 80 ? -16.386 10.569 5.373 1.00 61.62 80 GLN A C 1
ATOM 609 O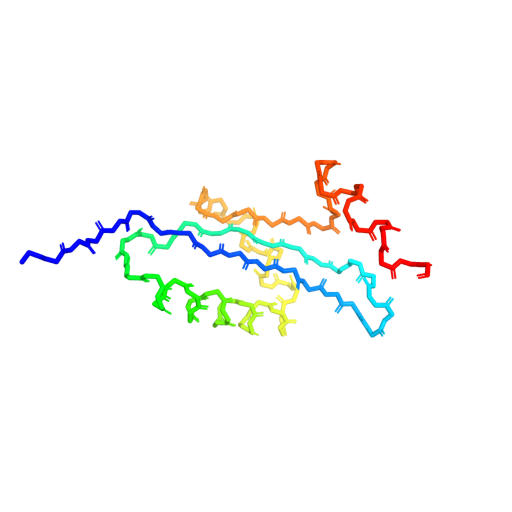 O . GLN A 1 80 ? -17.350 10.569 6.131 1.00 61.62 80 GLN A O 1
ATOM 614 N N . GLU A 1 81 ? -16.516 10.327 4.065 1.00 53.28 81 GLU A N 1
ATOM 615 C CA . GLU A 1 81 ? -17.812 10.079 3.415 1.00 53.28 81 GLU A CA 1
ATOM 616 C C . GLU A 1 81 ? -18.358 8.660 3.658 1.00 53.28 81 GLU A C 1
ATOM 618 O O . GLU A 1 81 ? -19.542 8.420 3.443 1.00 53.28 81 GLU A O 1
ATOM 623 N N . GLU A 1 82 ? -17.537 7.723 4.143 1.00 52.41 82 GLU A N 1
ATOM 624 C CA . GLU A 1 82 ? -17.954 6.333 4.399 1.00 52.41 82 GLU A CA 1
ATOM 625 C C . GLU A 1 82 ? -18.485 6.086 5.829 1.00 52.41 82 GLU A C 1
ATOM 627 O O . GLU A 1 82 ? -18.918 4.976 6.133 1.00 52.41 82 GLU A O 1
ATOM 632 N N . GLU A 1 83 ? -18.466 7.092 6.714 1.00 49.19 83 GLU A N 1
ATOM 633 C CA . GLU A 1 83 ? -18.872 6.956 8.127 1.00 49.19 83 GLU A CA 1
ATOM 634 C C . GLU A 1 83 ? -20.320 7.426 8.408 1.00 49.19 83 GLU A C 1
ATOM 636 O O . GLU A 1 83 ? -20.683 7.625 9.568 1.00 49.19 83 GLU A O 1
ATOM 641 N N . ASN A 1 84 ? -21.152 7.595 7.367 1.00 41.00 84 ASN A N 1
ATOM 642 C CA . ASN A 1 84 ? -22.542 8.070 7.477 1.00 41.00 84 ASN A CA 1
ATOM 643 C C . ASN A 1 84 ? -23.577 7.077 6.928 1.00 41.00 84 ASN A C 1
ATOM 645 O O . ASN A 1 84 ? -23.461 6.691 5.743 1.00 41.00 84 ASN A O 1
#

Solvent-accessible surface area (backbone atoms only — not comparable to full-atom values): 4984 Å² total; per-residue (Å²): 134,85,84,63,43,84,31,57,29,53,50,73,45,55,49,100,83,68,45,84,57,36,34,39,39,32,63,72,52,65,44,47,73,71,56,29,52,51,49,22,51,50,51,44,56,68,30,70,80,28,63,68,55,44,54,44,50,54,68,66,63,74,81,43,50,51,63,32,77,60,78,56,77,88,51,46,66,70,64,61,66,76,78,116

Organism: Hibiscus syriacus (NCBI:txid106335)

Radius of gyration: 14.09 Å; Cα contacts (8 Å, |Δi|>4): 106; chains: 1; bounding box: 38×25×42 Å

Mean predicted aligned error: 8.64 Å

pLDDT: mean 74.91, std 14.04, range [41.0, 89.94]

Sequence (84 aa):
MKILAYATCGGVLRDEKGRWKTGFFKFIGTCKTVEAELWGVLEGLSGACNIDRMANLARTGDGRCNVWTSPPDEIKALLQEEEN

Foldseek 3Di:
DDDWDFAKAKDFDADPLRHGAKIKIFGPGTDDPVVNVVVNVVCCVVCVVPVPVLVVVCVVPPVGMDMGRDDDPVCVVVSVVVPD

InterPro domains:
  IPR002156 Ribonuclease H domain [PF13456] (6-50)
  IPR053151 Ribonuclease H-like [PTHR47723] (6-47)

Nearest PDB structures (foldseek):
  2idl-assembly1_A  TM=3.868E-01  e=8.060E-01  Streptococcus pneumoniae TIGR4
  2ho5-assembly1_A  TM=4.471E-01  e=4.311E+00  Streptococcus pneumoniae
  4iq0-assembly2_D  TM=4.396E-01  e=4.311E+00  Streptococcus pneumoniae
  6bi7-assembly1_A  TM=2.733E-01  e=4.311E+00  Homo sapiens

Secondary structure (DSSP, 8-state):
----EEEEEEEEEE-TTS-EEEEEEEEEEEE-HHHHHHHHHHHHHHHHT-HHHHHHHHHTT-SSEEEESS--HHHHHHHHTT--